Protein AF-A0A175YJQ7-F1 (afdb_monomer)

Mean predicted aligned error: 4.52 Å

Organism: Daucus carota subsp. sativus (NCBI:txid79200)

Secondary structure (DSSP, 8-state):
--TTTT-SSPPP-SHHHHHHHIIIIITTSSSEEEEEETTEEEEEEEEEEPPGGGTTEEEEEEEE-GGGTTSSHHHHHHHHHHHHHHHH-TT--EEE----TT-HHHHHHHHHHT---------S----

Radius of gyration: 15.34 Å; Cα contacts (8 Å, |Δi|>4): 131; chains: 1; bounding box: 48×36×39 Å

Nearest PDB structures (foldseek):
  3igr-assembly1_A  TM=7.352E-01  e=1.440E-05  Aliivibrio fischeri ES114
  2prb-assembly1_A  TM=7.871E-01  e=1.587E-04  Salmonella enterica subsp. enterica serovar Typhimurium
  7ovu-assembly1_A  TM=7.953E-01  e=2.845E-04  Arabidopsis thaliana
  2vzy-assembly1_D  TM=7.864E-01  e=4.779E-04  Mycobacterium tuberculosis H37Rv
  3iwg-assembly1_A  TM=7.194E-01  e=2.266E-03  Colwellia psychrerythraea 34H

Foldseek 3Di:
DDLCVFPPDDDDDDPVSVVCCCVPPVVPAPDKDFQDDPNDRFKIKGKHQDDDPRNLEIEIDIDGHPVCQPVCSLLVVVLVRVVVCCVVSVSHPYYDYDGDPPPVSVVVSCVSSPDDDPDDDDDPDDDD

InterPro domains:
  IPR000182 GNAT domain [PF13302] (5-116)
  IPR000182 GNAT domain [PS51186] (1-128)
  IPR016181 Acyl-CoA N-acyltransferase [SSF55729] (4-121)

Structure (mmCIF, N/CA/C/O backbone):
data_AF-A0A175YJQ7-F1
#
_entry.id   AF-A0A175YJQ7-F1
#
loop_
_atom_site.group_PDB
_atom_site.id
_atom_site.type_symbol
_atom_site.label_atom_id
_atom_site.label_alt_id
_atom_site.label_comp_id
_atom_site.label_asym_id
_atom_site.label_entity_id
_atom_site.label_seq_id
_atom_site.pdbx_PDB_ins_code
_atom_site.Cartn_x
_atom_site.Cartn_y
_atom_site.Cartn_z
_atom_site.occupancy
_atom_site.B_iso_or_equiv
_atom_site.auth_seq_id
_atom_site.auth_comp_id
_atom_site.auth_asym_id
_atom_site.auth_atom_id
_atom_site.pdbx_PDB_model_num
ATOM 1 N N . MET A 1 1 ? -1.755 -0.743 23.154 1.00 54.41 1 MET A N 1
ATOM 2 C CA . MET A 1 1 ? -1.263 -0.761 21.758 1.00 54.41 1 MET A CA 1
ATOM 3 C C . MET A 1 1 ? -1.943 0.353 20.984 1.00 54.41 1 MET A C 1
ATOM 5 O O . MET A 1 1 ? -3.165 0.453 21.046 1.00 54.41 1 MET A O 1
ATOM 9 N N . THR A 1 2 ? -1.178 1.213 20.313 1.00 65.06 2 THR A N 1
ATOM 10 C CA . THR A 1 2 ? -1.731 2.244 19.425 1.00 65.06 2 THR A CA 1
ATOM 11 C C . THR A 1 2 ? -2.121 1.606 18.092 1.00 65.06 2 THR A C 1
ATOM 13 O O . THR A 1 2 ? -1.434 0.727 17.575 1.00 65.06 2 THR A O 1
ATOM 16 N N . ARG A 1 3 ? -3.247 2.035 17.511 1.00 79.94 3 ARG A N 1
ATOM 17 C CA . ARG A 1 3 ? -3.796 1.458 16.263 1.00 79.94 3 ARG A CA 1
ATOM 18 C C . ARG A 1 3 ? -2.900 1.689 15.032 1.00 79.94 3 ARG A C 1
ATOM 20 O O . ARG A 1 3 ? -3.130 1.101 13.984 1.00 79.94 3 ARG A O 1
ATOM 27 N N . THR A 1 4 ? -1.881 2.527 15.180 1.00 81.75 4 THR A N 1
ATOM 28 C CA . THR A 1 4 ? -0.929 2.983 14.161 1.00 81.75 4 THR A CA 1
ATOM 29 C C . THR A 1 4 ? 0.496 2.476 14.397 1.00 81.75 4 THR A C 1
ATOM 31 O O . THR A 1 4 ? 1.398 2.885 13.680 1.00 81.75 4 THR A O 1
ATOM 34 N N . GLN A 1 5 ? 0.719 1.574 15.362 1.00 84.00 5 GLN A N 1
ATOM 35 C CA . GLN A 1 5 ? 2.060 1.141 15.792 1.00 84.00 5 GLN A CA 1
ATOM 36 C C . GLN A 1 5 ? 2.941 0.509 14.699 1.00 84.00 5 GLN A C 1
ATOM 38 O O . GLN A 1 5 ? 4.144 0.402 14.886 1.00 84.00 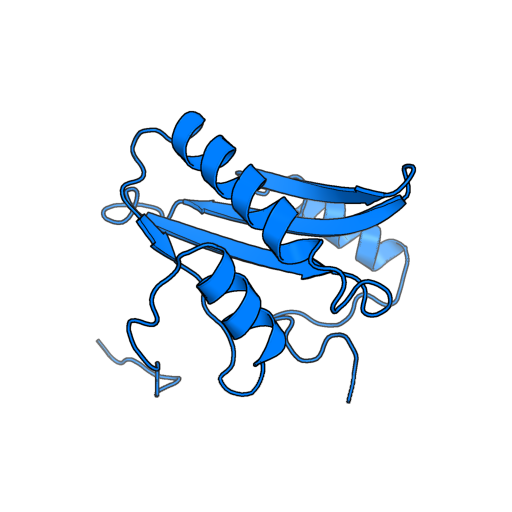5 GLN A O 1
ATOM 43 N N . TYR A 1 6 ? 2.354 0.078 13.579 1.00 84.81 6 TYR A N 1
ATOM 44 C CA . TYR A 1 6 ? 3.082 -0.501 12.442 1.00 84.81 6 TYR A CA 1
ATOM 45 C C . TYR A 1 6 ? 3.259 0.473 11.270 1.00 84.81 6 TYR A C 1
ATOM 47 O O . TYR A 1 6 ? 3.703 0.075 10.195 1.00 84.81 6 TYR A O 1
ATOM 55 N N . LEU A 1 7 ? 2.856 1.735 11.431 1.00 84.69 7 LEU A N 1
ATOM 56 C CA . LEU A 1 7 ? 3.158 2.770 10.452 1.00 84.69 7 LEU A CA 1
ATOM 57 C C . LEU A 1 7 ? 4.599 3.236 10.653 1.00 84.69 7 LEU A C 1
ATOM 59 O O . LEU A 1 7 ? 5.037 3.462 11.775 1.00 84.69 7 LEU A O 1
ATOM 63 N N . ARG A 1 8 ? 5.317 3.445 9.547 1.00 80.88 8 ARG A N 1
ATOM 64 C CA . ARG A 1 8 ? 6.691 3.977 9.557 1.00 80.88 8 ARG A CA 1
ATOM 65 C C . ARG A 1 8 ? 6.764 5.494 9.763 1.00 80.88 8 ARG A C 1
ATOM 67 O O . ARG A 1 8 ? 7.835 6.077 9.658 1.00 80.88 8 ARG A O 1
ATOM 74 N N . TRP A 1 9 ? 5.633 6.145 10.015 1.00 81.62 9 TRP A N 1
ATOM 75 C CA . TRP A 1 9 ? 5.539 7.578 10.271 1.00 81.62 9 TRP A CA 1
ATOM 76 C C . TRP A 1 9 ? 4.638 7.849 11.482 1.00 81.62 9 TRP A C 1
ATOM 78 O O . TRP A 1 9 ? 3.799 7.004 11.819 1.00 81.62 9 TRP A O 1
ATOM 88 N N . PRO A 1 10 ? 4.771 9.022 12.128 1.00 84.06 10 PRO A N 1
ATOM 89 C CA . PRO A 1 10 ? 3.949 9.390 13.274 1.00 84.06 10 PRO A CA 1
ATOM 90 C C . PRO A 1 10 ? 2.453 9.382 12.961 1.00 84.06 10 PRO A C 1
ATOM 92 O O . PRO A 1 10 ? 2.024 9.594 11.826 1.00 84.06 10 PRO A O 1
ATOM 95 N N . SER A 1 11 ? 1.638 9.173 13.994 1.00 88.25 11 SER A N 1
ATOM 96 C CA . SER A 1 11 ? 0.192 9.334 13.841 1.00 88.25 11 SER A CA 1
ATOM 97 C C . SER A 1 11 ? -0.116 10.784 13.485 1.00 88.25 11 SER A C 1
ATOM 99 O O . SER A 1 11 ? 0.346 11.690 14.167 1.00 88.25 11 SER A O 1
ATOM 101 N N . ILE A 1 12 ? -0.905 10.979 12.435 1.00 90.31 12 ILE A N 1
ATOM 102 C CA . ILE A 1 12 ? -1.447 12.285 12.066 1.00 90.31 12 ILE A CA 1
ATOM 103 C C . ILE A 1 12 ? -2.586 12.591 13.034 1.00 90.31 12 ILE A C 1
ATOM 105 O O . ILE A 1 12 ? -3.531 11.806 13.137 1.00 90.31 12 ILE A O 1
ATOM 109 N N . THR A 1 13 ? -2.484 13.702 13.758 1.00 92.38 13 THR A N 1
ATOM 110 C CA . THR A 1 13 ? -3.403 14.043 14.859 1.00 92.38 13 THR A CA 1
ATOM 111 C C . THR A 1 13 ? -4.219 15.306 14.611 1.00 92.38 13 THR A C 1
ATOM 113 O O . THR A 1 13 ? -5.187 15.554 15.328 1.00 92.38 13 THR A O 1
ATOM 116 N N . SER A 1 14 ? -3.888 16.075 13.572 1.00 95.88 14 SER A N 1
ATOM 117 C CA . SER A 1 14 ? -4.598 17.300 13.203 1.00 95.88 14 SER A CA 1
ATOM 118 C C . SER A 1 14 ? -5.008 17.322 11.729 1.00 95.88 14 SER A C 1
ATOM 120 O O . SER A 1 14 ? -4.463 16.611 10.879 1.00 95.88 14 SER A O 1
ATOM 122 N N . ARG A 1 15 ? -5.992 18.172 11.408 1.00 95.69 15 ARG A N 1
ATOM 123 C CA . ARG A 1 15 ? -6.440 18.394 10.026 1.00 95.69 15 ARG A CA 1
ATOM 124 C C . ARG A 1 15 ? -5.323 18.968 9.153 1.00 95.69 15 ARG A C 1
ATOM 126 O O . ARG A 1 15 ? -5.203 18.567 8.000 1.00 95.69 15 ARG A O 1
ATOM 133 N N . AS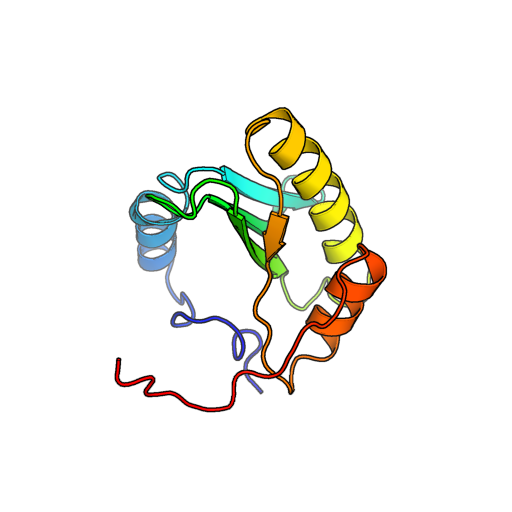P A 1 16 ? -4.511 19.870 9.692 1.00 97.50 16 ASP A N 1
ATOM 134 C CA . ASP A 1 16 ? -3.443 20.531 8.935 1.00 97.50 16 ASP A CA 1
ATOM 135 C C . ASP A 1 16 ? -2.282 19.573 8.638 1.00 97.50 16 ASP A C 1
ATOM 137 O O . ASP A 1 16 ? -1.772 19.555 7.515 1.00 97.50 16 ASP A O 1
ATOM 141 N N . GLU A 1 17 ? -1.933 18.691 9.582 1.00 95.81 17 GLU A N 1
ATOM 142 C CA . GLU A 1 17 ? -1.009 17.577 9.325 1.00 95.81 17 GLU A CA 1
ATOM 143 C C . GLU A 1 17 ? -1.553 16.642 8.240 1.00 95.81 17 GLU A C 1
ATOM 145 O O . GLU A 1 17 ? -0.816 16.248 7.335 1.00 95.81 17 GLU A O 1
ATOM 150 N N . ALA A 1 18 ? -2.850 16.317 8.286 1.00 94.31 18 ALA A N 1
ATOM 151 C CA . ALA A 1 18 ? -3.481 15.470 7.278 1.00 94.31 18 ALA A CA 1
ATOM 152 C C . ALA A 1 18 ? -3.436 16.111 5.884 1.00 94.31 18 ALA A C 1
ATOM 154 O O . ALA A 1 18 ? -3.079 15.444 4.913 1.00 94.31 18 ALA A O 1
ATOM 155 N N . LEU A 1 19 ? -3.756 17.404 5.778 1.00 96.62 19 LEU A N 1
ATOM 156 C CA . LEU A 1 19 ? -3.688 18.145 4.517 1.00 96.62 19 LEU A CA 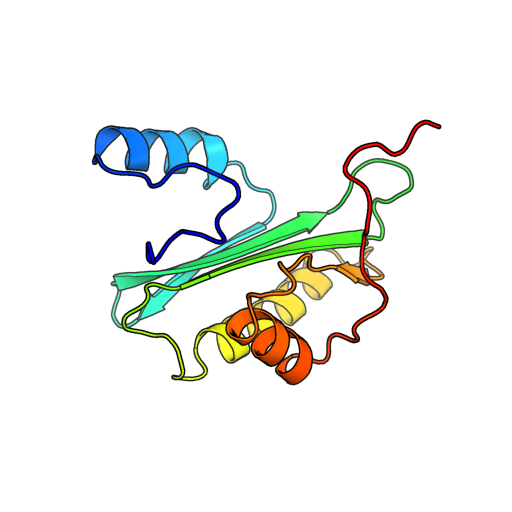1
ATOM 157 C C . LEU A 1 19 ? -2.261 18.196 3.973 1.00 96.62 19 LEU A C 1
ATOM 159 O O . LEU A 1 19 ? -2.052 17.912 2.793 1.00 96.62 19 LEU A O 1
ATOM 163 N N . THR A 1 20 ? -1.290 18.481 4.838 1.00 96.62 20 THR A N 1
ATOM 164 C CA . THR A 1 20 ? 0.132 18.512 4.479 1.00 96.62 20 THR A CA 1
ATOM 165 C C . THR A 1 20 ? 0.585 17.151 3.960 1.00 96.62 20 THR A C 1
ATOM 167 O O . THR A 1 20 ? 1.150 17.056 2.872 1.00 96.62 20 THR A O 1
ATOM 170 N N . TYR A 1 21 ? 0.259 16.074 4.677 1.00 94.25 21 TYR A N 1
ATOM 171 C CA . TYR A 1 21 ? 0.582 14.713 4.260 1.00 94.25 21 TYR A CA 1
ATOM 172 C C . TYR A 1 21 ? -0.072 14.355 2.918 1.00 94.25 21 TYR A C 1
ATOM 174 O O . TYR A 1 21 ? 0.566 13.763 2.045 1.00 94.25 21 TYR A O 1
ATOM 182 N N . ILE A 1 22 ? -1.337 14.730 2.707 1.00 95.19 22 ILE A N 1
ATOM 183 C CA . ILE A 1 22 ? -2.025 14.474 1.439 1.00 95.19 22 ILE A CA 1
ATOM 184 C C . ILE A 1 22 ? -1.315 15.191 0.286 1.00 95.19 22 ILE A C 1
ATOM 186 O O . ILE A 1 22 ? -1.017 14.561 -0.729 1.00 95.19 22 ILE A O 1
ATOM 190 N N . GLN A 1 23 ? -1.014 16.479 0.449 1.00 97.25 23 GLN A N 1
ATOM 191 C CA . GLN A 1 23 ? -0.404 17.308 -0.592 1.00 97.25 23 GLN A CA 1
ATOM 192 C C . GLN A 1 23 ? 1.036 16.902 -0.909 1.00 97.25 23 GLN A C 1
ATOM 194 O O . GLN A 1 23 ? 1.413 16.865 -2.076 1.00 97.25 23 GLN A O 1
ATOM 199 N N . GLN A 1 24 ? 1.831 16.592 0.114 1.00 96.12 24 GLN A N 1
ATOM 200 C CA . GLN A 1 24 ? 3.271 16.380 -0.035 1.00 96.12 24 GLN A CA 1
ATOM 201 C C . GLN A 1 24 ? 3.656 14.910 -0.210 1.00 96.12 24 GLN A C 1
ATOM 203 O O . GLN A 1 24 ? 4.686 14.620 -0.813 1.00 96.12 24 GLN A O 1
ATOM 208 N N . VAL A 1 25 ? 2.847 13.976 0.298 1.00 93.50 25 VAL A N 1
ATOM 209 C CA . VAL A 1 25 ? 3.179 12.542 0.301 1.00 93.50 25 VAL A CA 1
ATOM 210 C C . VAL A 1 25 ? 2.182 11.735 -0.518 1.00 93.50 25 VAL A C 1
ATOM 212 O O . VAL A 1 25 ? 2.587 10.932 -1.355 1.00 93.50 25 VAL A O 1
ATOM 215 N N . ALA A 1 26 ? 0.877 11.915 -0.297 1.00 94.69 26 ALA A N 1
ATOM 216 C CA . ALA A 1 26 ? -0.119 11.046 -0.919 1.00 94.69 26 ALA A CA 1
ATOM 217 C C . ALA A 1 26 ? -0.319 11.334 -2.416 1.00 94.69 26 ALA A C 1
ATOM 219 O O . ALA A 1 26 ? -0.292 10.397 -3.211 1.00 94.69 26 ALA A O 1
ATOM 220 N N . ILE A 1 27 ? -0.517 12.604 -2.785 1.00 95.81 27 ILE A N 1
ATOM 221 C CA . ILE A 1 27 ? -0.765 13.043 -4.169 1.00 95.81 27 ILE A CA 1
ATOM 222 C C . ILE A 1 27 ? 0.465 12.840 -5.072 1.00 95.81 27 ILE A C 1
ATOM 224 O O . ILE A 1 27 ? 0.286 12.326 -6.175 1.00 95.81 27 ILE A O 1
ATOM 228 N N . PRO A 1 28 ? 1.703 13.163 -4.646 1.00 97.06 28 PRO A N 1
ATOM 229 C CA . PRO A 1 28 ? 2.887 12.971 -5.488 1.00 97.06 28 PRO A CA 1
ATOM 230 C C . PRO A 1 28 ? 3.301 11.503 -5.658 1.00 97.06 28 PRO A C 1
ATOM 232 O O . PRO A 1 28 ? 4.183 11.199 -6.460 1.00 97.06 28 PRO A O 1
ATOM 235 N N . HIS A 1 29 ? 2.707 10.579 -4.895 1.00 97.00 29 HIS A N 1
ATOM 236 C CA . HIS A 1 29 ? 3.067 9.168 -4.949 1.00 97.00 29 HIS A CA 1
ATOM 237 C C . HIS A 1 29 ? 2.758 8.568 -6.340 1.00 97.00 29 HIS A C 1
ATOM 239 O O . HIS A 1 29 ? 1.635 8.712 -6.827 1.00 97.00 29 HIS A O 1
ATOM 245 N N . PRO A 1 30 ? 3.686 7.815 -6.970 1.00 95.50 30 PRO A N 1
ATOM 246 C CA . PRO A 1 30 ? 3.547 7.358 -8.364 1.00 95.50 30 PRO A CA 1
ATOM 247 C C . PRO A 1 30 ? 2.320 6.466 -8.611 1.00 95.50 30 PRO A C 1
ATOM 249 O O . PRO A 1 30 ? 1.755 6.416 -9.714 1.00 95.50 30 PRO A O 1
ATOM 252 N N . TRP A 1 31 ? 1.904 5.740 -7.573 1.00 97.56 31 TRP A N 1
ATOM 253 C CA . TRP A 1 31 ? 0.672 4.967 -7.575 1.00 97.56 31 TRP A CA 1
ATOM 254 C C . TRP A 1 31 ? 0.123 4.838 -6.155 1.00 97.56 31 TRP A C 1
ATOM 256 O O . TRP A 1 31 ? 0.637 4.060 -5.353 1.00 97.56 31 TRP A O 1
ATOM 266 N N . ARG A 1 32 ? -0.880 5.639 -5.796 1.00 97.56 32 ARG A N 1
ATOM 267 C CA . ARG A 1 32 ? -1.572 5.555 -4.502 1.00 97.56 32 ARG A CA 1
ATOM 268 C C . ARG A 1 32 ? -3.063 5.731 -4.710 1.00 97.56 32 ARG A C 1
ATOM 270 O O . ARG A 1 32 ? -3.491 6.642 -5.409 1.00 97.56 32 ARG A O 1
ATOM 277 N N . HIS A 1 33 ? -3.842 4.867 -4.076 1.00 97.06 33 HIS A N 1
ATOM 278 C CA . HIS A 1 33 ? -5.293 4.911 -4.130 1.00 97.06 33 HIS A CA 1
ATOM 279 C C . HIS A 1 33 ? -5.883 4.760 -2.735 1.00 97.06 33 HIS A C 1
ATOM 281 O O . HIS A 1 33 ? -5.423 3.941 -1.935 1.00 97.06 33 HIS A O 1
ATOM 287 N N . SER A 1 34 ? -6.925 5.540 -2.468 1.00 97.25 34 SER A N 1
ATOM 288 C CA . SER A 1 34 ? -7.771 5.362 -1.295 1.00 97.25 34 SER A CA 1
ATOM 289 C C . SER A 1 34 ? -8.563 4.062 -1.407 1.00 97.25 34 SER A C 1
ATOM 291 O O . SER A 1 34 ? -9.012 3.680 -2.490 1.00 97.25 34 SER A O 1
ATOM 293 N N . ILE A 1 35 ? -8.738 3.389 -0.276 1.00 97.81 35 ILE A N 1
ATOM 294 C CA . ILE A 1 35 ? -9.720 2.320 -0.114 1.00 97.81 35 ILE A CA 1
ATOM 295 C C . ILE A 1 35 ? -10.961 3.001 0.446 1.00 97.81 35 ILE A C 1
ATOM 297 O O . ILE A 1 35 ? -10.893 3.562 1.540 1.00 97.81 35 ILE A O 1
ATOM 301 N N . CYS A 1 36 ? -12.059 2.983 -0.305 1.00 96.50 36 CYS A N 1
ATOM 302 C CA . CYS A 1 36 ? -13.292 3.655 0.085 1.00 96.50 36 CYS A CA 1
ATOM 303 C C . CYS A 1 36 ? -14.435 2.659 0.288 1.00 96.50 36 CYS A C 1
ATOM 305 O O . CYS A 1 36 ? -14.532 1.672 -0.443 1.00 96.50 36 CYS A O 1
ATOM 307 N N . MET A 1 37 ? -15.299 2.955 1.254 1.00 94.31 37 MET A N 1
ATOM 308 C CA . MET A 1 37 ? -16.581 2.293 1.478 1.00 94.31 37 MET A CA 1
ATOM 309 C C . MET A 1 37 ? -17.636 3.389 1.629 1.00 94.31 37 MET A C 1
ATOM 311 O O . MET A 1 37 ? -17.443 4.280 2.451 1.00 94.31 37 MET A O 1
ATOM 315 N N . ASP A 1 38 ? -18.678 3.363 0.795 1.00 90.94 38 ASP A N 1
ATOM 316 C CA . ASP A 1 38 ? -19.757 4.367 0.761 1.00 90.94 38 ASP A CA 1
ATOM 317 C C . ASP A 1 38 ? -19.229 5.815 0.831 1.00 90.94 38 ASP A C 1
ATOM 319 O O . ASP A 1 38 ? -19.510 6.569 1.7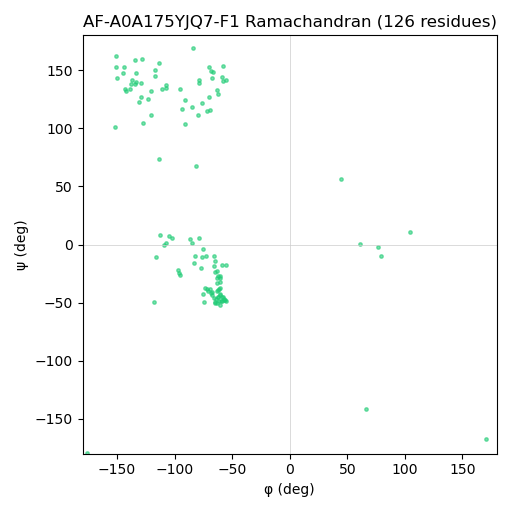60 1.00 90.94 38 ASP A O 1
ATOM 323 N N . ASP A 1 39 ? -18.351 6.160 -0.121 1.00 90.69 39 ASP A N 1
ATOM 324 C CA . ASP A 1 39 ? -17.644 7.450 -0.253 1.00 90.69 39 ASP A CA 1
ATOM 325 C C . ASP A 1 39 ? -16.723 7.856 0.911 1.00 90.69 39 ASP A C 1
ATOM 327 O O . ASP A 1 39 ? -16.025 8.870 0.847 1.00 90.69 39 ASP A O 1
ATOM 331 N N . THR A 1 40 ? -16.616 7.023 1.942 1.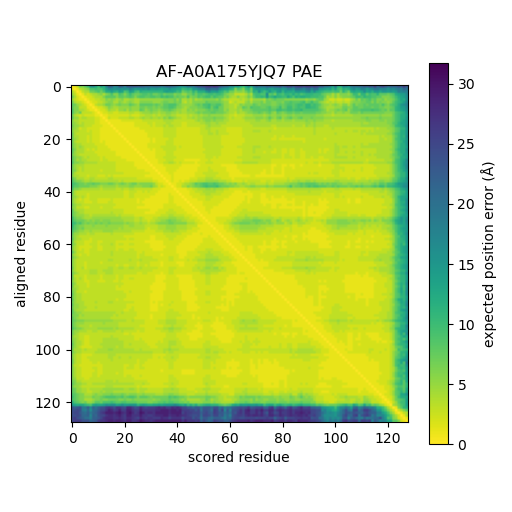00 94.19 40 THR A N 1
ATOM 332 C CA . THR A 1 40 ? -15.707 7.239 3.064 1.00 94.19 40 THR A CA 1
ATOM 333 C C . THR A 1 40 ? -14.368 6.572 2.790 1.00 94.19 40 THR A C 1
ATOM 335 O O . THR A 1 40 ? -14.293 5.367 2.553 1.00 94.19 40 THR A O 1
ATOM 338 N N . CYS A 1 41 ? -13.278 7.340 2.846 1.00 95.44 41 CYS A N 1
ATOM 339 C CA . CYS A 1 41 ? -11.924 6.794 2.798 1.00 95.44 41 CYS A CA 1
ATOM 340 C C . CYS A 1 41 ? -11.610 6.069 4.113 1.00 95.44 41 CYS A C 1
ATOM 342 O O . CYS A 1 41 ? -11.508 6.695 5.166 1.00 95.44 41 CYS A O 1
ATOM 344 N N . ILE A 1 42 ? -11.422 4.754 4.043 1.00 96.94 42 ILE A N 1
ATOM 345 C CA . ILE A 1 42 ? -11.166 3.887 5.201 1.00 96.94 42 ILE A CA 1
ATOM 346 C C . ILE A 1 42 ? -9.727 3.365 5.242 1.00 96.94 42 ILE A C 1
ATOM 348 O O . ILE A 1 42 ? -9.350 2.622 6.148 1.00 96.94 42 ILE A O 1
ATOM 352 N N . GLY A 1 43 ? -8.908 3.726 4.258 1.00 96.19 43 GLY A N 1
ATOM 353 C CA . GLY A 1 43 ? -7.536 3.261 4.143 1.00 96.19 43 GLY A CA 1
ATOM 354 C C . GLY A 1 43 ? -6.904 3.638 2.815 1.00 96.19 43 GLY A C 1
ATOM 355 O O . GLY A 1 43 ? -7.432 4.443 2.050 1.00 96.19 43 GLY A O 1
ATOM 356 N N . TYR A 1 44 ? -5.763 3.033 2.520 1.00 97.31 44 TYR A N 1
ATOM 357 C CA . TYR A 1 44 ? -5.076 3.232 1.253 1.00 97.31 44 TYR A CA 1
ATOM 358 C C . TYR A 1 44 ? -4.262 2.005 0.857 1.00 97.31 44 TYR A C 1
ATOM 360 O O . TYR A 1 44 ? -3.893 1.175 1.689 1.00 97.31 44 TYR A O 1
ATOM 368 N N . VAL A 1 45 ? -3.924 1.961 -0.425 1.00 98.25 45 VAL A N 1
ATOM 369 C CA . VAL A 1 45 ? -2.883 1.111 -0.995 1.00 98.25 45 VAL A CA 1
ATOM 370 C C . VAL A 1 45 ? -1.961 1.979 -1.845 1.00 98.25 45 VAL A C 1
ATOM 372 O O . VAL A 1 45 ? -2.410 2.882 -2.553 1.00 98.25 45 VAL A O 1
ATOM 375 N N . SER A 1 46 ? -0.662 1.734 -1.760 1.00 97.88 46 SER A N 1
ATOM 376 C CA . SER A 1 46 ? 0.357 2.448 -2.520 1.00 97.88 46 SER A CA 1
ATOM 377 C C . SER A 1 46 ? 1.398 1.478 -3.053 1.00 97.88 46 SER A C 1
ATOM 379 O O . SER A 1 46 ? 1.826 0.588 -2.324 1.00 97.88 46 SER A O 1
ATOM 381 N N . VAL A 1 47 ? 1.815 1.668 -4.303 1.00 98.12 47 VAL A N 1
ATOM 382 C CA . VAL A 1 47 ? 2.891 0.899 -4.933 1.00 98.12 47 VAL A CA 1
ATOM 383 C C . VAL A 1 47 ? 3.908 1.846 -5.549 1.00 98.12 47 VAL A C 1
ATOM 385 O O . VAL A 1 47 ? 3.545 2.750 -6.302 1.00 98.12 47 VAL A O 1
ATOM 388 N N . LYS A 1 48 ? 5.178 1.670 -5.199 1.00 97.31 48 LYS A N 1
ATOM 389 C CA . LYS A 1 48 ? 6.275 2.518 -5.656 1.00 97.31 48 LYS A CA 1
ATOM 390 C C . LYS A 1 48 ? 7.295 1.654 -6.400 1.00 97.31 48 LYS A C 1
ATOM 392 O O . LYS A 1 48 ? 7.917 0.819 -5.752 1.00 97.31 48 LYS A O 1
ATOM 397 N N . PRO A 1 49 ? 7.452 1.814 -7.726 1.00 97.75 49 PRO A N 1
ATOM 398 C CA . PRO A 1 49 ? 8.579 1.229 -8.446 1.00 97.75 49 PRO A CA 1
ATOM 399 C C . PRO A 1 49 ? 9.907 1.720 -7.865 1.00 97.75 49 PRO A C 1
ATOM 401 O O . PRO A 1 49 ? 10.020 2.900 -7.515 1.00 97.75 49 PRO A O 1
ATOM 404 N N . GLU A 1 50 ? 10.886 0.829 -7.770 1.00 97.25 50 GLU A N 1
ATOM 405 C CA . GLU A 1 50 ? 12.248 1.207 -7.397 1.00 97.25 50 GLU A CA 1
ATOM 406 C C . GLU A 1 50 ? 12.914 2.004 -8.537 1.00 97.25 50 GLU A C 1
ATOM 408 O O . GLU A 1 50 ? 12.515 1.890 -9.700 1.00 97.25 50 GLU A O 1
ATOM 413 N N . PRO A 1 51 ? 13.885 2.880 -8.244 1.00 94.94 51 PRO A N 1
ATOM 414 C CA . PRO A 1 51 ? 14.651 3.577 -9.270 1.00 94.94 51 PRO A CA 1
ATOM 415 C C . PRO A 1 51 ? 15.834 2.732 -9.782 1.00 94.94 51 PRO A C 1
ATOM 417 O O . PRO A 1 51 ? 16.220 1.733 -9.180 1.00 94.94 51 PRO A O 1
ATOM 420 N N . GLY A 1 52 ? 16.462 3.181 -10.874 1.00 95.25 52 GLY A N 1
ATOM 421 C CA . GLY A 1 52 ? 17.745 2.643 -11.346 1.00 95.25 52 GLY A CA 1
ATOM 422 C C . GLY A 1 52 ? 17.680 1.190 -11.824 1.00 95.25 52 GLY A C 1
ATOM 423 O O . GLY A 1 52 ? 16.711 0.774 -12.461 1.00 95.25 52 GLY A O 1
ATOM 424 N N . ASP A 1 53 ? 18.718 0.413 -11.522 1.00 94.94 53 ASP A N 1
ATOM 425 C CA . ASP A 1 53 ? 18.841 -0.985 -11.966 1.00 94.94 53 ASP A CA 1
ATOM 426 C C . ASP A 1 53 ? 17.727 -1.884 -11.397 1.00 94.94 53 ASP A C 1
ATOM 428 O O . ASP A 1 53 ? 17.317 -2.874 -12.009 1.00 94.94 53 ASP A O 1
ATOM 432 N N . ASP A 1 54 ? 17.135 -1.466 -10.279 1.00 95.50 54 ASP A N 1
ATOM 433 C CA . ASP A 1 54 ? 16.045 -2.154 -9.601 1.00 95.50 54 ASP A CA 1
ATOM 434 C C . ASP A 1 54 ? 14.648 -1.799 -10.112 1.00 95.50 54 ASP A C 1
ATOM 436 O O . ASP A 1 54 ? 13.664 -2.313 -9.590 1.00 95.50 54 ASP A O 1
ATOM 440 N N . HIS A 1 55 ? 14.525 -0.996 -11.174 1.00 95.56 55 HIS A N 1
ATOM 441 C CA . HIS A 1 55 ? 13.233 -0.540 -11.712 1.00 95.56 55 HIS A CA 1
ATOM 442 C C . HIS A 1 55 ? 12.235 -1.643 -12.088 1.00 95.56 55 HIS A C 1
ATOM 444 O O . HIS A 1 55 ? 11.041 -1.381 -12.224 1.00 95.56 55 HIS A O 1
ATOM 450 N N . HIS A 1 56 ? 12.696 -2.881 -12.253 1.00 96.69 56 HIS A N 1
ATOM 451 C CA . HIS A 1 56 ? 11.852 -4.053 -12.464 1.00 96.69 56 HIS A CA 1
ATOM 452 C C . HIS A 1 56 ? 11.142 -4.529 -11.175 1.00 96.69 56 HIS A C 1
ATOM 454 O O . HIS A 1 56 ? 10.329 -5.457 -11.220 1.00 96.69 56 HIS A O 1
ATOM 460 N N . ARG A 1 57 ? 11.424 -3.907 -10.024 1.00 97.56 57 ARG A N 1
ATOM 461 C CA . ARG A 1 57 ? 10.836 -4.182 -8.708 1.00 97.56 57 ARG A CA 1
ATOM 462 C C . ARG A 1 57 ? 9.995 -3.000 -8.228 1.00 97.56 57 ARG A C 1
ATOM 464 O O . ARG A 1 57 ? 10.187 -1.857 -8.640 1.00 97.56 57 ARG A O 1
ATOM 471 N N . ALA A 1 58 ? 9.044 -3.274 -7.341 1.00 97.94 58 ALA A N 1
ATOM 472 C CA . ALA A 1 58 ? 8.256 -2.245 -6.673 1.00 97.94 58 ALA A CA 1
ATOM 473 C C . ALA A 1 58 ? 7.911 -2.638 -5.237 1.00 97.94 58 ALA A C 1
ATOM 475 O O . ALA A 1 58 ? 7.644 -3.806 -4.960 1.00 97.94 58 ALA A O 1
ATOM 476 N N . HIS A 1 59 ? 7.813 -1.658 -4.342 1.00 97.25 59 HIS A N 1
ATOM 477 C CA . HIS A 1 59 ? 7.347 -1.861 -2.971 1.00 97.25 59 HIS A CA 1
ATOM 478 C C . HIS A 1 59 ? 5.856 -1.552 -2.840 1.00 97.25 59 HIS A C 1
ATOM 480 O O . HIS A 1 59 ? 5.387 -0.522 -3.332 1.00 97.25 59 HIS A O 1
ATOM 486 N N . VAL A 1 60 ? 5.103 -2.425 -2.168 1.00 97.88 60 VAL A N 1
ATOM 487 C CA . VAL A 1 60 ? 3.699 -2.197 -1.813 1.00 97.88 60 VAL A CA 1
ATOM 488 C C . VAL A 1 60 ? 3.533 -1.921 -0.324 1.00 97.88 60 VAL A C 1
ATOM 490 O O . VAL A 1 60 ? 4.090 -2.596 0.537 1.00 97.88 60 VAL A O 1
ATOM 493 N N . SER A 1 61 ? 2.693 -0.934 -0.024 1.00 96.75 61 SER A N 1
ATOM 494 C CA . SER A 1 61 ? 2.248 -0.594 1.324 1.00 96.75 61 SER A CA 1
ATOM 495 C C . SER A 1 61 ? 0.735 -0.399 1.341 1.00 96.75 61 SER A C 1
ATOM 497 O O . SER A 1 61 ? 0.139 0.058 0.364 1.00 96.75 61 SER A O 1
ATOM 499 N N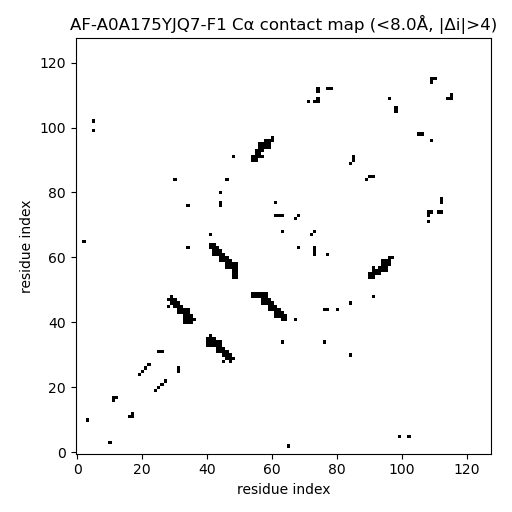 . TYR A 1 62 ? 0.097 -0.733 2.457 1.00 97.12 62 TYR A N 1
ATOM 500 C CA . TYR A 1 62 ? -1.325 -0.492 2.671 1.00 97.12 62 TYR A CA 1
ATOM 501 C C . TYR A 1 62 ? -1.612 -0.283 4.152 1.00 97.12 62 TYR A C 1
ATOM 503 O O . TYR A 1 62 ? -0.924 -0.817 5.021 1.00 97.12 62 TYR A O 1
ATOM 511 N N . ALA A 1 63 ? -2.666 0.471 4.435 1.00 95.62 63 ALA A N 1
ATOM 512 C CA . ALA A 1 63 ? -3.219 0.587 5.773 1.00 95.62 63 ALA A CA 1
ATOM 513 C C . ALA A 1 63 ? -4.738 0.694 5.693 1.00 95.62 63 ALA A C 1
ATOM 515 O O . ALA A 1 63 ? -5.291 1.180 4.706 1.00 95.62 63 ALA A O 1
ATOM 516 N N . LEU A 1 64 ? -5.400 0.245 6.752 1.00 95.62 64 LEU A N 1
ATOM 517 C CA . LEU A 1 64 ? -6.848 0.267 6.891 1.00 95.62 64 LEU A CA 1
ATOM 518 C C . LEU A 1 64 ? -7.187 0.719 8.312 1.00 95.62 64 LEU A C 1
ATOM 520 O O . LEU A 1 64 ? -6.487 0.321 9.249 1.00 95.62 64 LEU A O 1
ATOM 524 N N . SER A 1 65 ? -8.238 1.522 8.477 1.00 94.19 65 SER A N 1
ATOM 525 C CA . SER A 1 65 ? -8.763 1.879 9.798 1.00 94.19 65 SER A CA 1
ATOM 526 C C . SER A 1 65 ? -9.098 0.607 10.586 1.00 94.19 65 SER A C 1
ATOM 528 O O . SER A 1 65 ? -9.563 -0.393 10.030 1.00 94.19 65 SER A O 1
ATOM 530 N N . ALA A 1 66 ? -8.810 0.636 11.889 1.00 93.25 66 ALA A N 1
ATOM 531 C CA . ALA A 1 66 ? -8.863 -0.543 12.753 1.00 93.25 66 ALA A CA 1
ATOM 532 C C . ALA A 1 66 ? -10.262 -1.161 12.863 1.00 93.25 66 ALA A C 1
ATOM 534 O O . ALA A 1 66 ? -10.385 -2.365 13.068 1.00 93.25 66 ALA A O 1
ATOM 535 N N . GLU A 1 67 ? -11.308 -0.354 12.694 1.00 94.31 67 GLU A N 1
ATOM 536 C CA . GLU A 1 67 ? -12.704 -0.809 12.703 1.00 94.31 67 GLU A CA 1
ATOM 537 C C . GLU A 1 67 ? -13.048 -1.745 11.529 1.00 94.31 67 GLU A C 1
ATOM 539 O O . GLU A 1 67 ? -14.004 -2.509 11.615 1.00 94.31 67 GLU A O 1
ATOM 544 N N . TYR A 1 68 ? -12.234 -1.745 10.466 1.00 95.25 68 TYR A N 1
ATOM 545 C CA . TYR A 1 68 ? -12.433 -2.569 9.269 1.00 95.25 68 TYR A CA 1
ATOM 546 C C . TYR A 1 68 ? -11.478 -3.768 9.184 1.00 95.25 68 TYR A C 1
ATOM 548 O O . TYR A 1 68 ? -11.413 -4.464 8.163 1.00 95.25 68 TYR A O 1
ATOM 556 N N . TRP A 1 69 ? -10.691 -4.025 10.231 1.00 95.44 69 TRP A N 1
ATOM 557 C CA . TRP A 1 69 ? -9.796 -5.180 10.267 1.00 95.44 69 TRP A CA 1
ATOM 558 C C . TRP A 1 69 ? -10.579 -6.495 10.340 1.00 95.44 69 TRP A C 1
ATOM 560 O O . TRP A 1 69 ? -11.674 -6.573 10.881 1.00 95.44 69 TRP A O 1
ATOM 570 N N . GLY A 1 70 ? -10.010 -7.563 9.775 1.00 95.06 70 GLY A N 1
ATOM 571 C CA . GLY A 1 70 ? -10.629 -8.896 9.790 1.00 95.06 70 GLY A CA 1
ATOM 572 C C . GLY A 1 70 ? -11.748 -9.113 8.763 1.00 95.06 70 GLY A C 1
ATOM 573 O O . GLY A 1 70 ? -12.107 -10.259 8.521 1.00 95.06 70 GLY A O 1
ATOM 574 N N . LEU A 1 71 ? -12.216 -8.064 8.079 1.00 96.69 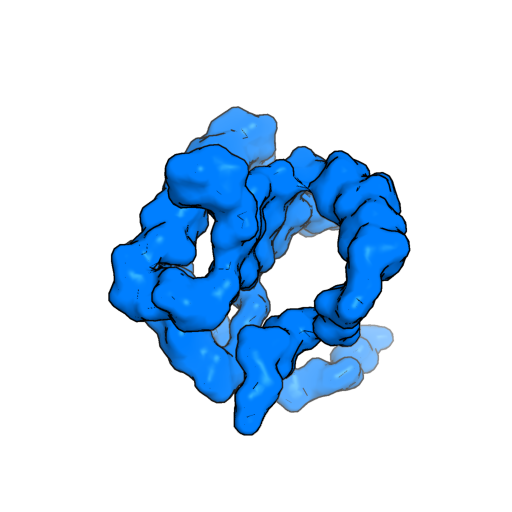71 LEU A N 1
ATOM 575 C CA . LEU A 1 71 ? -13.305 -8.140 7.091 1.00 96.69 71 LEU A CA 1
ATOM 576 C C . LEU A 1 71 ? -12.855 -8.545 5.674 1.00 96.69 71 LEU A C 1
ATOM 578 O O . LEU A 1 71 ? -13.651 -8.572 4.744 1.00 96.69 71 LEU A O 1
ATOM 582 N N . GLY A 1 72 ? -11.562 -8.813 5.464 1.00 97.12 72 GLY A N 1
ATOM 583 C CA . GLY A 1 72 ? -11.015 -9.179 4.147 1.00 97.12 72 GLY A CA 1
ATOM 584 C C . GLY A 1 72 ? -10.836 -8.014 3.161 1.00 97.12 72 GLY A C 1
ATOM 585 O O . GLY A 1 72 ? -10.270 -8.219 2.088 1.00 97.12 72 GLY A O 1
ATOM 586 N N . ILE A 1 73 ? -11.219 -6.791 3.540 1.00 97.81 73 ILE A N 1
ATOM 587 C CA . ILE A 1 73 ? -11.140 -5.579 2.705 1.00 97.81 73 ILE A CA 1
ATOM 588 C C . ILE A 1 73 ? -9.715 -5.324 2.195 1.00 97.81 73 ILE A C 1
ATOM 590 O O . ILE A 1 73 ? -9.513 -5.123 1.001 1.00 97.81 73 ILE A O 1
ATOM 594 N N . ALA A 1 74 ? -8.708 -5.391 3.074 1.00 97.75 74 ALA A N 1
ATOM 595 C CA . ALA A 1 74 ? -7.312 -5.184 2.681 1.00 97.75 74 ALA A CA 1
ATOM 596 C C . ALA A 1 74 ? -6.832 -6.222 1.648 1.00 97.75 74 ALA A C 1
ATOM 598 O O . ALA A 1 74 ? -6.124 -5.873 0.709 1.00 97.75 74 ALA A O 1
ATOM 599 N N . THR A 1 75 ? -7.253 -7.485 1.782 1.00 98.44 75 THR A N 1
ATOM 600 C CA . THR A 1 75 ? -6.922 -8.551 0.824 1.00 98.44 75 THR A CA 1
ATOM 601 C C . THR A 1 75 ? -7.526 -8.273 -0.550 1.00 98.44 75 THR A C 1
ATOM 603 O O . THR A 1 75 ? -6.824 -8.390 -1.554 1.00 98.44 75 THR A O 1
ATOM 606 N N . ASP A 1 76 ? -8.805 -7.899 -0.610 1.00 98.12 76 ASP A N 1
ATOM 607 C CA . ASP A 1 76 ? -9.475 -7.587 -1.877 1.00 98.12 76 ASP A CA 1
ATOM 608 C C . ASP A 1 76 ? -8.878 -6.337 -2.545 1.00 98.12 76 ASP A C 1
ATOM 610 O O . ASP A 1 76 ? -8.515 -6.361 -3.725 1.00 98.12 76 ASP A O 1
ATOM 614 N N . ALA A 1 77 ? -8.676 -5.269 -1.767 1.00 98.06 77 ALA A N 1
ATOM 615 C CA . ALA A 1 77 ? -8.055 -4.039 -2.241 1.00 98.06 77 ALA A CA 1
ATOM 616 C C . ALA A 1 77 ? -6.650 -4.291 -2.807 1.00 98.06 77 ALA A C 1
ATOM 618 O O . ALA A 1 77 ? -6.333 -3.827 -3.904 1.00 98.06 77 ALA A O 1
ATOM 619 N N . LEU A 1 78 ? -5.827 -5.073 -2.102 1.00 98.19 78 LEU A N 1
ATOM 620 C CA . LEU A 1 78 ? -4.463 -5.378 -2.521 1.00 98.19 78 LEU A CA 1
ATOM 621 C C . LEU A 1 78 ? -4.422 -6.248 -3.791 1.00 98.19 78 LEU A C 1
ATOM 623 O O . LEU A 1 78 ? -3.639 -5.957 -4.694 1.00 98.19 78 LEU A O 1
ATOM 627 N N . LYS A 1 79 ? -5.304 -7.251 -3.929 1.00 98.12 79 LYS A N 1
ATOM 628 C CA . LYS A 1 79 ? -5.423 -8.049 -5.169 1.00 98.12 79 LYS A CA 1
ATOM 629 C C . LYS A 1 79 ? -5.754 -7.176 -6.378 1.00 98.12 79 LYS A C 1
ATOM 631 O O . LYS A 1 79 ? -5.091 -7.259 -7.413 1.00 98.12 79 LYS A O 1
ATOM 636 N N . LYS A 1 80 ? -6.760 -6.307 -6.239 1.00 97.81 80 LYS A N 1
ATOM 637 C CA . LYS A 1 80 ? -7.172 -5.369 -7.294 1.00 97.81 80 LYS A CA 1
ATOM 638 C C . LYS A 1 80 ? -6.057 -4.380 -7.631 1.00 97.81 80 LYS A C 1
ATOM 640 O O . LYS A 1 80 ? -5.852 -4.073 -8.806 1.00 97.81 80 LYS A O 1
ATOM 645 N N . ALA A 1 81 ? -5.340 -3.895 -6.620 1.00 98.00 81 ALA A N 1
ATOM 646 C CA . ALA A 1 81 ? -4.216 -2.987 -6.790 1.00 98.00 81 ALA A CA 1
ATOM 647 C C . ALA A 1 81 ? -3.097 -3.615 -7.620 1.00 98.00 81 ALA A C 1
ATOM 649 O O . ALA A 1 81 ? -2.712 -3.054 -8.640 1.00 98.00 81 ALA A O 1
ATOM 650 N N . ILE A 1 82 ? -2.644 -4.810 -7.243 1.00 97.69 82 ILE A N 1
ATOM 651 C CA . ILE A 1 82 ? -1.558 -5.523 -7.927 1.00 97.69 82 ILE A CA 1
ATOM 652 C C . ILE A 1 82 ? -1.895 -5.776 -9.397 1.00 97.69 82 ILE A C 1
ATOM 654 O O . ILE A 1 82 ? -1.085 -5.481 -10.275 1.00 97.69 82 ILE A O 1
ATOM 658 N N . ALA A 1 83 ? -3.118 -6.226 -9.690 1.00 97.25 83 ALA A N 1
ATOM 659 C CA . ALA A 1 83 ? -3.557 -6.435 -11.067 1.00 97.25 83 ALA A CA 1
ATOM 660 C C . ALA A 1 83 ? -3.529 -5.141 -11.903 1.00 97.25 83 ALA A C 1
ATOM 662 O O . ALA A 1 83 ? -3.192 -5.171 -13.086 1.00 97.25 83 ALA A O 1
ATOM 663 N N . LYS A 1 84 ? -3.879 -3.992 -11.310 1.00 98.06 84 LYS A N 1
ATOM 664 C CA . LYS A 1 84 ? -3.810 -2.683 -11.983 1.00 98.06 84 LYS A CA 1
ATOM 665 C C . LYS A 1 84 ? -2.373 -2.188 -12.138 1.00 98.06 84 LYS A C 1
ATOM 667 O O . LYS A 1 84 ? -2.049 -1.597 -13.163 1.00 98.06 84 LYS A O 1
ATOM 672 N N . VAL A 1 85 ? -1.525 -2.434 -11.146 1.00 97.94 85 VAL A N 1
ATOM 673 C CA . VAL A 1 85 ? -0.116 -2.030 -11.142 1.00 97.94 85 VAL A CA 1
ATOM 674 C C . VAL A 1 85 ? 0.656 -2.745 -12.239 1.00 97.94 85 VAL A C 1
ATOM 676 O O . VAL A 1 85 ? 1.284 -2.061 -13.034 1.00 97.94 85 VAL A O 1
ATOM 679 N N . PHE A 1 86 ? 0.544 -4.070 -12.364 1.00 97.31 86 PHE A N 1
ATOM 680 C CA . PHE A 1 86 ? 1.220 -4.804 -13.444 1.00 97.31 86 PHE A CA 1
ATOM 681 C C . PHE A 1 86 ? 0.726 -4.403 -14.840 1.00 97.31 86 PHE A C 1
ATOM 683 O O . PHE A 1 86 ? 1.489 -4.433 -15.798 1.00 97.31 86 PHE A O 1
ATOM 690 N N . LYS A 1 87 ? -0.537 -3.973 -14.966 1.00 97.19 87 LYS A N 1
ATOM 691 C CA . LYS A 1 87 ? -1.050 -3.403 -16.222 1.00 97.19 87 LYS A CA 1
ATOM 692 C C . LYS A 1 87 ? -0.467 -2.020 -16.519 1.00 97.19 87 LYS A C 1
ATOM 694 O O . LYS A 1 87 ? -0.190 -1.725 -17.674 1.00 97.19 87 LYS A O 1
ATOM 699 N N . LYS A 1 88 ? -0.319 -1.161 -15.503 1.00 97.25 88 LYS A N 1
ATOM 700 C CA . LYS A 1 88 ? 0.206 0.207 -15.659 1.00 97.25 88 LYS A CA 1
ATOM 701 C C . LYS A 1 88 ? 1.722 0.223 -15.866 1.00 97.25 88 LYS A C 1
ATOM 703 O O . LYS A 1 88 ? 2.216 0.982 -16.690 1.00 97.25 88 LYS A O 1
ATOM 708 N N . PHE A 1 89 ? 2.443 -0.587 -15.103 1.00 96.81 89 PHE A N 1
ATOM 709 C CA . PHE A 1 89 ? 3.896 -0.685 -15.109 1.00 96.81 89 PHE A CA 1
ATOM 710 C C . PHE A 1 89 ? 4.285 -2.069 -15.629 1.00 96.81 89 PHE A C 1
ATOM 712 O O . PHE A 1 89 ? 4.676 -2.953 -14.871 1.00 96.81 89 PHE A O 1
ATOM 719 N N . SER A 1 90 ? 4.135 -2.267 -16.939 1.00 96.69 90 SER A N 1
ATOM 720 C CA . SER A 1 90 ? 4.344 -3.567 -17.594 1.00 96.69 90 SER A CA 1
ATOM 721 C C . SER A 1 90 ? 5.786 -4.079 -17.531 1.00 96.69 90 SER A C 1
ATOM 723 O O . SER A 1 90 ? 6.028 -5.243 -17.826 1.00 96.69 90 SER A O 1
ATOM 725 N N . TYR A 1 91 ? 6.739 -3.218 -17.167 1.00 96.69 91 TYR A N 1
ATOM 726 C CA . TYR A 1 91 ? 8.145 -3.562 -16.952 1.00 96.69 91 TYR A CA 1
ATOM 727 C C . TYR A 1 91 ? 8.420 -4.161 -15.562 1.00 96.69 91 TYR A C 1
ATOM 729 O O . TYR A 1 91 ? 9.522 -4.644 -15.316 1.00 96.69 91 TYR A O 1
ATOM 737 N N . LEU A 1 92 ? 7.452 -4.122 -14.637 1.00 98.00 92 LEU A N 1
ATOM 738 C CA . LEU A 1 92 ? 7.620 -4.736 -13.324 1.00 98.00 92 LEU A CA 1
ATOM 739 C C . LEU A 1 92 ? 7.620 -6.259 -13.448 1.00 98.00 92 LEU A C 1
ATOM 741 O O . LEU A 1 92 ? 6.669 -6.857 -13.947 1.00 98.00 92 LEU A O 1
ATOM 745 N N . ALA A 1 93 ? 8.656 -6.883 -12.904 1.00 97.31 93 ALA A N 1
ATOM 746 C CA . ALA A 1 93 ? 8.764 -8.324 -12.737 1.00 97.31 93 ALA A CA 1
ATOM 747 C C . ALA A 1 93 ? 8.328 -8.777 -11.333 1.00 97.31 93 ALA A C 1
ATOM 749 O O . ALA A 1 93 ? 7.938 -9.929 -11.149 1.00 97.31 93 ALA A O 1
ATOM 750 N N . ARG A 1 94 ? 8.397 -7.888 -10.329 1.00 96.19 94 ARG A N 1
ATOM 751 C CA . ARG A 1 94 ? 8.214 -8.257 -8.919 1.00 96.19 94 ARG A CA 1
ATOM 752 C C . ARG A 1 94 ? 7.629 -7.122 -8.081 1.00 96.19 94 ARG A C 1
ATOM 754 O O . ARG A 1 94 ? 7.979 -5.959 -8.263 1.00 96.19 94 ARG A O 1
ATOM 761 N N . ILE A 1 95 ? 6.764 -7.480 -7.131 1.00 98.06 95 ILE A N 1
ATOM 762 C CA . ILE A 1 95 ? 6.264 -6.580 -6.085 1.00 98.06 95 ILE A CA 1
ATOM 763 C C . ILE A 1 95 ? 6.639 -7.167 -4.727 1.00 98.06 95 ILE A C 1
ATOM 765 O O . ILE A 1 95 ? 6.410 -8.347 -4.473 1.00 98.06 95 ILE A O 1
ATOM 769 N N . GLU A 1 96 ? 7.191 -6.334 -3.857 1.00 97.69 96 GLU A N 1
ATOM 770 C CA . GLU A 1 96 ? 7.694 -6.688 -2.534 1.00 97.69 96 GLU A CA 1
ATOM 771 C C . GLU A 1 96 ? 6.907 -5.963 -1.446 1.00 97.69 96 GLU A C 1
ATOM 773 O O . GLU A 1 96 ? 6.423 -4.850 -1.643 1.00 97.69 96 GLU A O 1
ATOM 778 N N . ALA A 1 97 ? 6.797 -6.584 -0.276 1.00 96.62 97 ALA A N 1
ATOM 779 C CA . ALA A 1 97 ? 6.192 -5.982 0.902 1.00 96.62 97 ALA A CA 1
ATOM 780 C C . ALA A 1 97 ? 7.085 -6.250 2.111 1.00 96.62 97 ALA A C 1
ATOM 782 O O . ALA A 1 97 ? 7.574 -7.365 2.290 1.00 96.62 97 ALA A O 1
ATOM 783 N N . LEU A 1 98 ? 7.260 -5.234 2.953 1.00 94.81 98 LEU A N 1
ATOM 784 C CA . LEU A 1 98 ? 7.933 -5.374 4.241 1.00 94.81 98 LEU A CA 1
ATOM 785 C C . LEU A 1 98 ? 6.887 -5.280 5.343 1.00 94.81 98 LEU A C 1
ATOM 787 O O . LEU A 1 98 ? 6.007 -4.419 5.304 1.00 94.81 98 LEU A O 1
ATOM 791 N N . VAL A 1 99 ? 6.975 -6.185 6.309 1.00 93.56 99 VAL A N 1
ATOM 792 C CA . VAL A 1 99 ? 6.020 -6.295 7.405 1.00 93.56 99 VAL A CA 1
ATOM 793 C C . VAL A 1 99 ? 6.765 -6.665 8.676 1.00 93.56 99 VAL A C 1
ATOM 795 O O . VAL A 1 99 ? 7.592 -7.573 8.655 1.00 93.56 99 VAL A O 1
ATOM 798 N N . GLU A 1 100 ? 6.446 -5.974 9.768 1.00 92.44 100 GLU A N 1
ATOM 799 C CA . GLU A 1 100 ? 6.981 -6.304 11.091 1.00 92.44 100 GLU A CA 1
ATOM 800 C C . GLU A 1 100 ? 6.614 -7.742 11.478 1.00 92.44 100 GLU A C 1
ATOM 802 O O . GLU A 1 100 ? 5.515 -8.231 11.162 1.00 92.44 100 GLU A O 1
ATOM 807 N N . GLU A 1 101 ? 7.514 -8.430 12.181 1.00 91.62 101 GLU A N 1
ATOM 808 C CA . GLU A 1 101 ? 7.332 -9.833 12.556 1.00 91.62 101 GLU A CA 1
ATOM 809 C C . GLU A 1 101 ? 6.087 -10.037 13.438 1.00 91.62 101 GLU A C 1
ATOM 811 O O . GLU A 1 101 ? 5.380 -11.048 13.317 1.00 91.62 101 GLU A O 1
ATOM 816 N N . GLU A 1 102 ? 5.756 -9.050 14.262 1.00 93.62 102 GLU A N 1
ATOM 817 C CA . GLU A 1 102 ? 4.610 -9.041 15.165 1.00 93.62 102 GLU A CA 1
ATOM 818 C C . GLU A 1 102 ? 3.298 -8.752 14.425 1.00 93.62 102 GLU A C 1
ATOM 820 O O . GLU A 1 102 ? 2.219 -9.098 14.914 1.00 93.62 102 GLU A O 1
ATOM 825 N N . ASN A 1 103 ? 3.349 -8.157 13.227 1.00 94.25 103 ASN A N 1
ATO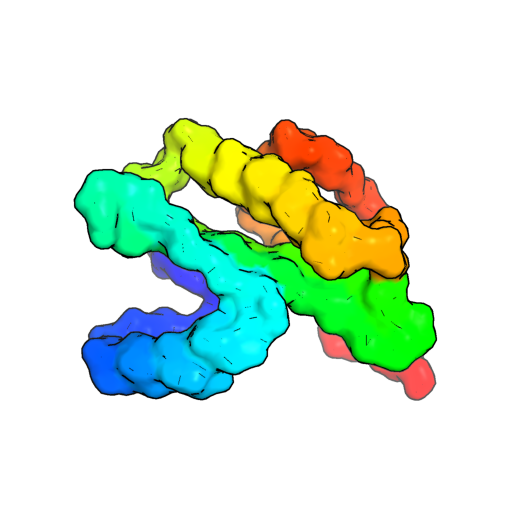M 826 C CA . ASN A 1 103 ? 2.159 -7.790 12.462 1.00 94.25 103 ASN A CA 1
ATOM 827 C C . ASN A 1 103 ? 1.583 -8.993 11.691 1.00 94.25 103 ASN A C 1
ATOM 829 O O . ASN A 1 103 ? 1.542 -9.046 10.457 1.00 94.25 103 ASN A O 1
ATOM 833 N N . LYS A 1 104 ? 1.067 -9.970 12.449 1.00 95.19 104 LYS A N 1
ATOM 834 C CA . LYS A 1 104 ? 0.451 -11.194 11.909 1.00 95.19 104 LYS A CA 1
ATOM 835 C C . LYS A 1 104 ? -0.770 -10.911 11.029 1.00 95.19 104 LYS A C 1
ATOM 837 O O . LYS A 1 104 ? -1.096 -11.705 10.151 1.00 95.19 104 LYS A O 1
ATOM 842 N N . GLY A 1 105 ? -1.465 -9.794 11.259 1.00 95.50 105 GLY A N 1
ATOM 843 C CA . GLY A 1 105 ? -2.601 -9.378 10.437 1.00 95.50 105 GLY A CA 1
ATOM 844 C C . GLY A 1 105 ? -2.183 -9.096 8.997 1.00 95.50 105 GLY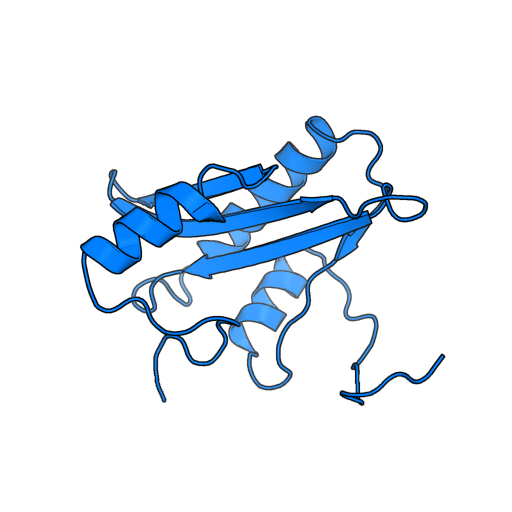 A C 1
ATOM 845 O O . GLY A 1 105 ? -2.763 -9.658 8.069 1.00 95.50 105 GLY A O 1
ATOM 846 N N . SER A 1 106 ? -1.143 -8.282 8.824 1.00 96.56 106 SER A N 1
ATOM 847 C CA . SER A 1 106 ? -0.614 -7.943 7.505 1.00 96.56 106 SER A CA 1
ATOM 848 C C . SER A 1 106 ? 0.073 -9.141 6.833 1.00 96.56 106 SER A C 1
ATOM 850 O O . SER A 1 106 ? -0.167 -9.380 5.653 1.00 96.56 106 SER A O 1
ATOM 852 N N . GLN A 1 107 ? 0.803 -9.978 7.584 1.00 97.19 107 GLN A N 1
ATOM 853 C CA . GLN A 1 107 ? 1.376 -11.230 7.052 1.00 97.19 107 GLN A CA 1
ATOM 854 C C . GLN A 1 107 ? 0.301 -12.135 6.423 1.00 97.19 107 GLN A C 1
ATOM 856 O O . GLN A 1 107 ? 0.424 -12.525 5.264 1.00 97.19 107 GLN A O 1
ATOM 861 N N . ARG A 1 108 ? -0.821 -12.367 7.122 1.00 97.88 108 ARG A N 1
ATOM 862 C CA . ARG A 1 108 ? -1.943 -13.156 6.578 1.00 97.88 108 ARG A CA 1
ATOM 863 C C . ARG A 1 108 ? -2.589 -12.526 5.345 1.00 97.88 108 ARG A C 1
ATOM 865 O O . ARG A 1 108 ? -3.108 -13.244 4.493 1.00 97.88 108 ARG A O 1
ATOM 872 N N . VAL A 1 109 ? -2.630 -11.193 5.256 1.00 98.44 109 VAL A N 1
ATOM 873 C CA . VAL A 1 109 ? -3.138 -10.506 4.059 1.00 98.44 109 VAL A CA 1
ATOM 874 C C . VAL A 1 109 ? -2.227 -10.806 2.873 1.00 98.44 109 VAL A C 1
ATOM 876 O O . VAL A 1 109 ? -2.734 -11.255 1.848 1.00 98.44 109 VAL A O 1
ATOM 879 N N . LEU A 1 110 ? -0.912 -10.630 3.027 1.00 98.25 110 LEU A N 1
ATOM 880 C CA . LEU A 1 110 ? 0.081 -10.903 1.985 1.00 98.25 110 LEU A CA 1
ATOM 881 C C . LEU A 1 110 ? -0.003 -12.355 1.488 1.00 98.25 110 LEU A C 1
ATOM 883 O O . LEU A 1 110 ? -0.129 -12.583 0.284 1.00 98.25 110 LEU A O 1
ATOM 887 N N . GLU A 1 111 ? -0.051 -13.325 2.402 1.00 97.88 111 GLU A N 1
ATOM 888 C CA . GLU A 1 111 ? -0.212 -14.749 2.071 1.00 97.88 111 GLU A CA 1
ATOM 889 C C . GLU A 1 111 ? -1.489 -15.013 1.255 1.00 97.88 111 GLU A C 1
ATOM 891 O O . GLU A 1 111 ? -1.442 -15.649 0.204 1.00 97.88 111 GLU A O 1
ATOM 896 N N . LYS A 1 112 ? -2.640 -14.459 1.671 1.00 98.12 112 LYS A N 1
ATOM 897 C CA . LYS A 1 112 ? -3.924 -14.606 0.950 1.00 98.12 112 LYS A CA 1
ATOM 898 C C . LYS A 1 112 ? -3.940 -13.951 -0.431 1.00 98.12 112 LYS A C 1
ATOM 900 O O . LYS A 1 112 ? -4.790 -14.292 -1.264 1.00 98.12 112 LYS A O 1
ATOM 905 N N . VAL A 1 113 ? -3.074 -12.966 -0.655 1.00 97.94 113 VAL A N 1
ATOM 906 C CA . VAL A 1 113 ? -2.876 -12.326 -1.961 1.00 97.94 113 VAL A CA 1
ATOM 907 C C . VAL A 1 113 ? -1.912 -13.123 -2.847 1.00 97.94 113 VAL A C 1
ATOM 909 O O . VAL A 1 113 ? -1.958 -12.964 -4.063 1.00 97.94 113 VAL A O 1
ATOM 912 N N . GLY A 1 114 ? -1.140 -14.048 -2.272 1.00 97.31 114 GLY A N 1
ATOM 913 C CA . GLY A 1 114 ? -0.218 -14.927 -2.992 1.00 97.31 114 GLY A CA 1
ATOM 914 C C . GLY A 1 114 ? 1.254 -14.541 -2.849 1.00 97.31 114 GLY A C 1
ATOM 915 O O . GLY A 1 114 ? 2.091 -15.098 -3.557 1.00 97.31 114 GLY A O 1
ATOM 916 N N . PHE A 1 115 ? 1.586 -13.613 -1.946 1.00 97.88 115 PHE A N 1
ATOM 917 C CA . PHE A 1 115 ? 2.979 -13.347 -1.596 1.00 97.88 115 PHE A CA 1
ATOM 918 C C . PHE A 1 115 ? 3.579 -14.555 -0.884 1.00 97.88 115 PHE A C 1
ATOM 920 O O . PHE A 1 115 ? 2.903 -15.272 -0.143 1.00 97.88 115 PHE A O 1
ATOM 927 N N . ARG A 1 116 ? 4.879 -14.744 -1.087 1.00 97.06 116 ARG A N 1
ATOM 928 C CA . ARG A 1 116 ? 5.677 -15.763 -0.411 1.00 97.06 116 ARG A CA 1
ATOM 929 C C . ARG A 1 116 ? 6.640 -15.052 0.530 1.00 97.06 116 ARG A C 1
ATOM 931 O O . ARG A 1 116 ? 7.262 -14.071 0.131 1.00 97.06 116 ARG A O 1
ATOM 938 N N . LYS A 1 117 ? 6.752 -15.521 1.774 1.00 95.44 117 LYS A N 1
ATOM 939 C CA . LYS A 1 117 ? 7.770 -15.015 2.702 1.00 95.44 117 LYS A CA 1
ATOM 940 C C . LYS A 1 117 ? 9.139 -15.476 2.208 1.00 95.44 117 LYS A C 1
ATOM 942 O O . LYS A 1 117 ? 9.396 -16.674 2.177 1.00 95.44 117 LYS A O 1
ATOM 947 N N . GLU A 1 118 ? 9.994 -14.531 1.836 1.00 94.19 118 GLU A N 1
ATOM 948 C CA . GLU A 1 118 ? 11.334 -14.839 1.320 1.00 94.19 118 GLU A CA 1
ATOM 949 C C . GLU A 1 118 ? 12.437 -14.760 2.377 1.00 94.19 118 GLU A C 1
ATOM 951 O O . GLU A 1 118 ? 13.470 -15.401 2.228 1.00 94.19 118 GLU A O 1
ATOM 956 N N . GLY A 1 119 ? 12.225 -14.024 3.469 1.00 90.81 119 GLY A N 1
ATOM 957 C CA . GLY A 1 119 ? 13.231 -13.895 4.516 1.00 90.81 119 GLY A CA 1
ATOM 958 C C . GLY A 1 119 ? 12.760 -13.088 5.717 1.00 90.81 119 GLY A C 1
ATOM 959 O O . GLY A 1 119 ? 11.613 -12.637 5.781 1.00 90.81 119 GLY A O 1
ATOM 960 N N . LEU A 1 120 ? 13.667 -12.941 6.677 1.00 88.69 120 LEU A N 1
ATOM 961 C CA . LEU A 1 120 ? 13.575 -12.015 7.799 1.00 88.69 120 LEU A CA 1
ATOM 962 C C . LEU A 1 120 ? 14.819 -11.126 7.739 1.00 88.69 120 LEU A C 1
ATOM 964 O O . LEU A 1 120 ? 15.931 -11.644 7.683 1.00 88.69 120 LEU A O 1
ATOM 968 N N . LEU A 1 121 ? 14.629 -9.808 7.709 1.00 86.69 121 LEU A N 1
ATOM 969 C CA . LEU A 1 121 ? 15.731 -8.850 7.770 1.00 86.69 121 LEU A CA 1
ATOM 970 C C . LEU A 1 121 ? 16.077 -8.630 9.245 1.00 86.69 121 LEU A C 1
ATOM 972 O O . LEU A 1 121 ? 15.215 -8.208 10.009 1.00 86.69 121 LEU A O 1
ATOM 976 N N . THR A 1 122 ? 17.303 -8.965 9.647 1.00 76.88 122 THR A N 1
ATOM 977 C CA . THR A 1 122 ? 17.697 -9.039 11.065 1.00 76.88 122 THR A CA 1
ATOM 978 C C . THR A 1 122 ? 18.615 -7.908 11.537 1.00 76.88 122 THR A C 1
ATOM 980 O O . THR A 1 122 ? 19.016 -7.935 12.695 1.00 76.88 122 THR A O 1
ATOM 983 N N . VAL A 1 123 ? 18.976 -6.929 10.695 1.00 62.44 123 VAL A N 1
ATOM 984 C CA . VAL A 1 123 ? 19.922 -5.861 11.081 1.00 62.44 123 VAL A CA 1
ATOM 985 C C . VAL A 1 123 ? 19.559 -4.486 10.514 1.00 62.44 123 VAL A C 1
ATOM 987 O O . VAL A 1 123 ? 19.296 -4.348 9.322 1.00 62.44 123 VAL A O 1
ATOM 990 N N . GLU A 1 124 ? 19.576 -3.478 11.396 1.00 49.22 124 GLU A N 1
ATOM 991 C CA . GLU A 1 124 ? 19.378 -2.046 11.103 1.00 49.22 124 GLU A CA 1
ATOM 992 C C . GLU A 1 124 ? 20.606 -1.373 10.460 1.00 49.22 124 GLU A C 1
ATOM 994 O O . GLU A 1 124 ? 20.483 -0.278 9.921 1.00 49.22 124 GLU A O 1
ATOM 999 N N . GLU A 1 125 ? 21.768 -2.031 10.433 1.00 42.19 125 GLU A N 1
ATOM 1000 C CA . GLU A 1 125 ? 22.953 -1.548 9.720 1.00 42.19 125 GLU A CA 1
ATOM 1001 C C . GLU A 1 125 ? 23.500 -2.632 8.788 1.00 42.19 125 GLU A C 1
ATOM 1003 O O . GLU A 1 125 ? 24.138 -3.597 9.214 1.00 42.19 125 GLU A O 1
ATOM 1008 N N . VAL A 1 126 ? 23.258 -2.457 7.489 1.00 40.94 126 VAL A N 1
ATOM 1009 C CA . VAL A 1 126 ? 24.050 -3.105 6.443 1.00 40.94 126 VAL A CA 1
ATOM 1010 C C . VAL A 1 126 ? 25.178 -2.141 6.099 1.00 40.94 126 VAL A C 1
ATOM 1012 O O . VAL A 1 126 ? 24.958 -1.141 5.420 1.00 40.94 126 VAL A O 1
ATOM 1015 N N . TRP A 1 127 ? 26.380 -2.434 6.586 1.00 41.81 127 TRP A N 1
ATOM 1016 C CA . TRP A 1 127 ? 27.600 -1.827 6.067 1.00 41.81 127 TRP A CA 1
ATOM 1017 C C . TRP A 1 127 ? 27.973 -2.573 4.781 1.00 41.81 127 TRP A C 1
ATOM 1019 O O . TRP A 1 127 ? 28.298 -3.761 4.830 1.00 41.81 127 TRP A O 1
ATOM 1029 N N . VAL A 1 128 ? 27.866 -1.889 3.641 1.00 46.50 128 VAL A N 1
ATOM 1030 C CA . VAL A 1 128 ? 28.530 -2.262 2.379 1.00 46.50 128 VAL A CA 1
ATOM 1031 C C . VAL A 1 128 ? 29.819 -1.477 2.228 1.00 46.50 128 VAL A C 1
ATOM 1033 O O . VAL A 1 128 ? 29.815 -0.277 2.587 1.00 46.50 128 VAL A O 1
#

Sequence (128 aa):
MTRTQYLRWPSITSRDEALTYIQQVAIPHPWRHSICMDDTCIGYVSVKPEPGDDHHRAHVSYALSAEYWGLGIATDALKKAIAKVFKKFSYLARIEALVEEENKGSQRVLEKVGFRKEGLLTVEEVWV

pLDDT: mean 92.17, std 11.8, range [40.94, 98.44]

Solvent-accessible surface area (backbone atoms only — not comparable to full-atom values): 8033 Å² total; per-residue (Å²): 135,66,99,56,75,86,50,98,58,80,83,75,85,46,72,68,55,45,52,49,44,41,64,71,51,50,66,71,39,94,38,56,46,72,38,65,57,95,92,39,75,47,32,36,43,34,45,42,67,40,70,76,95,48,40,38,30,25,46,48,51,72,51,64,47,76,92,57,61,92,72,54,53,70,37,55,53,49,48,55,45,52,61,50,45,49,67,73,43,69,69,48,81,44,78,45,74,86,75,61,89,84,44,56,69,60,53,54,36,41,47,76,62,66,53,74,91,87,80,79,91,88,67,97,72,82,86,129